Protein AF-A0A3C0BE57-F1 (afdb_monomer)

Solvent-accessible surface area (backbone atoms only — not comparable to full-atom values): 7334 Å² total; per-residue (Å²): 99,70,64,45,38,73,76,50,71,39,59,57,45,76,76,41,83,70,50,59,64,87,66,94,35,74,43,90,87,51,98,56,97,43,74,50,78,55,78,42,64,45,66,44,66,76,57,82,90,84,54,82,61,48,93,56,89,85,78,66,74,96,49,94,87,68,80,78,46,61,88,72,56,77,92,74,62,55,51,86,81,47,87,53,70,68,56,26,52,52,45,52,51,42,74,74,43,59,60,69,81,67,66,62,89,81,77,76,135

Structure (mmCIF, N/CA/C/O backbone):
data_AF-A0A3C0BE57-F1
#
_entry.id   AF-A0A3C0BE57-F1
#
loop_
_atom_site.group_PDB
_atom_site.id
_atom_site.type_symbol
_atom_site.label_atom_id
_atom_site.label_alt_id
_atom_site.label_comp_id
_atom_site.label_asym_id
_atom_site.label_entity_id
_atom_site.label_seq_id
_atom_site.pdbx_PDB_ins_code
_atom_site.Cartn_x
_atom_site.Cartn_y
_atom_site.Cartn_z
_atom_site.occupancy
_atom_site.B_iso_or_equiv
_atom_site.auth_seq_id
_atom_site.auth_comp_id
_atom_site.auth_asym_id
_atom_site.auth_atom_id
_atom_site.pdbx_PDB_model_num
ATOM 1 N N . ARG A 1 1 ? 0.033 9.061 5.430 1.00 86.69 1 ARG A N 1
ATOM 2 C CA . ARG A 1 1 ? -0.723 10.161 6.088 1.00 86.69 1 ARG A CA 1
ATOM 3 C C . ARG A 1 1 ? -0.699 11.437 5.246 1.00 86.69 1 ARG A C 1
ATOM 5 O O . ARG A 1 1 ? -1.769 11.821 4.811 1.00 86.69 1 ARG A O 1
ATOM 12 N N . ARG A 1 2 ? 0.465 12.062 4.982 1.00 92.19 2 ARG A N 1
ATOM 13 C CA . ARG A 1 2 ? 0.562 13.268 4.128 1.00 92.19 2 ARG A CA 1
ATOM 14 C C . ARG A 1 2 ? 0.004 13.046 2.713 1.00 92.19 2 ARG A C 1
ATOM 16 O O . ARG A 1 2 ? -0.915 13.756 2.345 1.00 92.19 2 ARG A O 1
ATOM 23 N N . GLU A 1 3 ? 0.463 12.004 2.015 1.00 87.19 3 GLU A N 1
ATOM 24 C CA . GLU A 1 3 ? -0.009 11.668 0.654 1.00 87.19 3 GLU A CA 1
ATOM 25 C C . GLU A 1 3 ? -1.538 11.543 0.574 1.00 87.19 3 GLU A C 1
ATOM 27 O O . GLU A 1 3 ? -2.171 12.208 -0.227 1.00 87.19 3 GLU A O 1
ATOM 32 N N . CYS A 1 4 ? -2.171 10.793 1.487 1.00 87.19 4 CYS A N 1
ATOM 33 C CA . CYS A 1 4 ? -3.634 10.661 1.509 1.00 87.19 4 CYS A CA 1
ATOM 34 C C . CYS A 1 4 ? -4.362 12.004 1.684 1.00 87.19 4 CYS A C 1
ATOM 36 O O . CYS A 1 4 ? -5.447 12.188 1.145 1.00 87.19 4 CYS A O 1
ATOM 38 N N . ARG A 1 5 ? -3.783 12.953 2.425 1.00 88.12 5 ARG A N 1
ATOM 39 C CA . ARG A 1 5 ? -4.355 14.295 2.559 1.00 88.12 5 ARG A CA 1
ATOM 40 C C . ARG A 1 5 ? -4.219 15.094 1.264 1.00 88.12 5 ARG A C 1
ATOM 42 O O . ARG A 1 5 ? -5.137 15.828 0.929 1.00 88.12 5 ARG A O 1
ATOM 49 N N . GLU A 1 6 ? -3.093 14.961 0.570 1.00 87.06 6 GLU A N 1
ATOM 50 C CA . GLU A 1 6 ? -2.807 15.678 -0.679 1.00 87.06 6 GLU A CA 1
ATOM 51 C C . GLU A 1 6 ? -3.607 15.113 -1.862 1.00 87.06 6 GLU A C 1
ATOM 53 O O . GLU A 1 6 ? -4.185 15.884 -2.620 1.00 87.06 6 GLU A O 1
ATOM 58 N N . GLU A 1 7 ? -3.712 13.787 -1.975 1.00 84.44 7 GLU A N 1
ATOM 59 C CA . GLU A 1 7 ? -4.377 13.109 -3.095 1.00 84.44 7 GLU A CA 1
ATOM 60 C C . GLU A 1 7 ? -5.886 12.899 -2.876 1.00 84.44 7 GLU A C 1
ATOM 62 O O . GLU A 1 7 ? -6.674 13.043 -3.808 1.00 84.44 7 GLU A O 1
ATOM 67 N N . LEU A 1 8 ? -6.316 12.559 -1.650 1.00 84.44 8 LEU A N 1
ATOM 68 C CA . LEU A 1 8 ? -7.725 12.251 -1.340 1.00 84.44 8 LEU A CA 1
ATOM 69 C C . LEU A 1 8 ? -8.449 13.395 -0.624 1.00 84.44 8 LEU A C 1
ATOM 71 O O . LEU A 1 8 ? -9.669 13.341 -0.475 1.00 84.44 8 LEU A O 1
ATOM 75 N N . GLY A 1 9 ? -7.722 14.385 -0.096 1.00 87.06 9 GLY A N 1
ATOM 76 C CA . GLY A 1 9 ? -8.302 15.401 0.785 1.00 87.06 9 GLY A CA 1
ATOM 77 C C . GLY A 1 9 ? -8.797 14.839 2.123 1.00 87.06 9 GLY A C 1
ATOM 78 O O . GLY A 1 9 ? -9.629 15.469 2.776 1.00 87.06 9 GLY A O 1
ATOM 79 N N . GLN A 1 10 ? -8.340 13.646 2.533 1.00 87.75 10 GLN A N 1
ATOM 80 C CA . GLN A 1 10 ? -8.868 12.950 3.709 1.00 87.75 10 GLN A CA 1
ATOM 81 C C . GLN A 1 10 ? -7.799 12.492 4.696 1.00 87.75 10 GLN A C 1
ATOM 83 O O . GLN A 1 10 ? -6.699 12.069 4.340 1.00 87.75 10 GLN A O 1
ATOM 88 N N . GLU A 1 11 ? -8.177 12.531 5.973 1.00 92.56 11 GLU A N 1
ATOM 89 C CA . GLU A 1 11 ? -7.377 11.977 7.054 1.00 92.56 11 GLU A CA 1
ATOM 90 C C . GLU A 1 11 ? -7.538 10.468 7.156 1.00 92.56 11 GLU A C 1
ATOM 92 O O . GLU A 1 11 ? -8.643 9.921 7.071 1.00 92.56 11 GLU A O 1
ATOM 97 N N . ILE A 1 12 ? -6.416 9.812 7.437 1.00 93.31 12 ILE A N 1
ATOM 98 C CA . ILE A 1 12 ? -6.372 8.384 7.714 1.00 93.31 12 ILE A CA 1
ATOM 99 C C . ILE A 1 12 ? -5.732 8.102 9.067 1.00 93.31 12 ILE A C 1
ATOM 101 O O . ILE A 1 12 ? -4.752 8.731 9.478 1.00 93.31 12 ILE A O 1
ATOM 105 N N . GLU A 1 13 ? -6.241 7.070 9.715 1.00 93.88 13 GLU A N 1
ATOM 106 C CA . GLU A 1 13 ? -5.596 6.396 10.825 1.00 93.88 13 GLU A CA 1
ATOM 107 C C . GLU A 1 13 ? -4.811 5.197 10.282 1.00 93.88 13 GLU A C 1
ATOM 109 O O . GLU A 1 13 ? -5.352 4.370 9.549 1.00 93.88 13 GLU A O 1
ATOM 114 N N . ILE A 1 14 ? -3.524 5.104 10.626 1.00 93.69 14 ILE A N 1
ATOM 115 C CA . ILE A 1 14 ? -2.717 3.917 10.308 1.00 93.69 14 ILE A CA 1
ATOM 116 C C . ILE A 1 14 ? -3.033 2.870 11.370 1.00 93.69 14 ILE A C 1
ATOM 118 O O . ILE A 1 14 ? -2.766 3.114 12.542 1.00 93.69 14 ILE A O 1
ATOM 122 N N . ILE A 1 15 ? -3.566 1.727 10.946 1.00 93.38 15 ILE A N 1
ATOM 123 C CA . ILE A 1 15 ? -3.897 0.603 11.826 1.00 93.38 15 ILE A CA 1
ATOM 124 C C . ILE A 1 15 ? -2.635 -0.209 12.102 1.00 93.38 15 ILE A C 1
ATOM 126 O 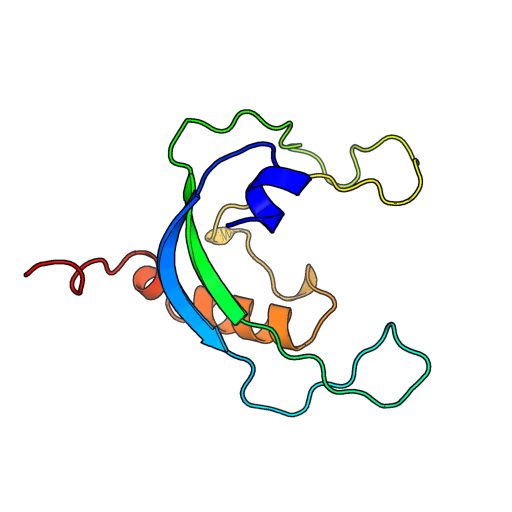O . ILE A 1 15 ? -2.291 -0.452 13.255 1.00 93.38 15 ILE A O 1
ATOM 130 N N . LYS A 1 16 ? -1.924 -0.615 11.044 1.00 93.56 16 LYS A N 1
ATOM 131 C CA . LYS A 1 16 ? -0.666 -1.355 11.166 1.00 93.56 16 LYS A CA 1
ATOM 132 C C . LYS A 1 16 ? 0.189 -1.263 9.913 1.00 93.56 16 LYS A C 1
ATOM 134 O O . LYS A 1 16 ? -0.299 -0.978 8.819 1.00 93.56 16 LYS A O 1
ATOM 139 N N . HIS A 1 17 ? 1.474 -1.542 10.086 1.00 95.19 17 HIS A N 1
ATOM 140 C CA . HIS A 1 17 ? 2.338 -1.940 8.981 1.00 95.19 17 HIS A CA 1
ATOM 141 C C . HIS A 1 17 ? 1.871 -3.296 8.438 1.00 95.19 17 HIS A C 1
ATOM 143 O O . HIS A 1 17 ? 1.482 -4.167 9.213 1.00 95.19 17 HIS A O 1
ATOM 149 N N . TYR A 1 18 ? 1.856 -3.437 7.114 1.00 95.88 18 TYR A N 1
ATOM 150 C CA . TYR A 1 18 ? 1.474 -4.680 6.445 1.00 95.88 18 TYR A CA 1
ATOM 151 C C . TYR A 1 18 ? 2.684 -5.364 5.820 1.00 95.88 18 TYR A C 1
ATOM 153 O O . TYR A 1 18 ? 2.920 -6.547 6.033 1.00 95.88 18 TYR A O 1
ATOM 161 N N . TYR A 1 19 ? 3.465 -4.618 5.042 1.00 97.19 19 TYR A N 1
ATOM 162 C CA . TYR A 1 19 ? 4.587 -5.185 4.313 1.00 97.19 19 TYR A CA 1
ATOM 163 C C . TYR A 1 19 ? 5.586 -4.099 3.916 1.00 97.19 19 TYR A C 1
ATOM 165 O O . TYR A 1 19 ? 5.210 -2.966 3.625 1.00 97.19 19 TYR A O 1
ATOM 173 N N . THR A 1 20 ? 6.869 -4.444 3.896 1.00 97.88 20 THR A N 1
ATOM 174 C CA . THR A 1 20 ? 7.928 -3.622 3.304 1.00 97.88 20 THR A CA 1
ATOM 175 C C . THR A 1 20 ? 8.636 -4.468 2.269 1.00 97.88 20 THR A C 1
ATOM 177 O O . THR A 1 20 ? 8.908 -5.640 2.520 1.00 97.88 20 THR A O 1
ATOM 180 N N . THR A 1 21 ? 8.950 -3.865 1.125 1.00 97.56 21 THR A N 1
ATOM 181 C CA . THR A 1 21 ? 9.684 -4.536 0.045 1.00 97.56 21 THR A CA 1
ATOM 182 C C . THR A 1 21 ? 10.971 -5.162 0.592 1.00 97.56 21 THR A C 1
ATOM 184 O O . THR A 1 21 ? 11.835 -4.455 1.105 1.00 97.56 21 THR A O 1
ATOM 187 N N . ASP A 1 22 ? 11.086 -6.485 0.486 1.00 96.75 22 ASP A N 1
ATOM 188 C CA . ASP A 1 22 ? 12.173 -7.307 1.050 1.00 96.75 22 ASP A CA 1
ATOM 189 C C . ASP A 1 22 ? 13.119 -7.867 -0.028 1.00 96.75 22 ASP A C 1
ATOM 191 O O . ASP A 1 22 ? 13.980 -8.698 0.253 1.00 96.75 22 ASP A O 1
ATOM 195 N N . TYR A 1 23 ? 12.971 -7.405 -1.271 1.00 96.31 23 TYR A N 1
ATOM 196 C CA . TYR A 1 23 ? 13.790 -7.799 -2.413 1.00 96.31 23 TYR A CA 1
ATOM 197 C C . TYR A 1 23 ? 14.204 -6.582 -3.246 1.00 96.31 23 TYR A C 1
ATOM 199 O O . TYR A 1 23 ? 13.649 -5.487 -3.126 1.00 96.31 23 TYR A O 1
ATOM 207 N N . PHE A 1 24 ? 15.202 -6.767 -4.111 1.00 95.19 24 PHE A N 1
ATOM 208 C 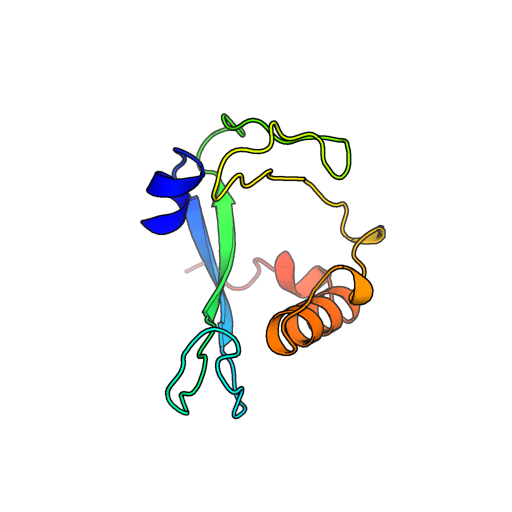CA . PHE A 1 24 ? 15.607 -5.723 -5.044 1.00 95.19 24 PHE A CA 1
ATOM 209 C C . PHE A 1 24 ? 14.563 -5.572 -6.152 1.00 95.19 24 PHE A C 1
ATOM 211 O O . PHE A 1 24 ? 14.393 -6.465 -6.984 1.00 95.19 24 PHE A O 1
ATOM 218 N N . GLN A 1 25 ? 13.895 -4.421 -6.182 1.00 94.50 25 GLN A N 1
ATOM 219 C CA . GLN A 1 25 ? 13.021 -4.034 -7.278 1.00 94.50 25 GLN A CA 1
ATOM 220 C C . GLN A 1 25 ? 13.598 -2.805 -7.985 1.00 94.50 25 GLN A C 1
ATOM 222 O O . GLN A 1 25 ? 13.709 -1.759 -7.347 1.00 94.50 25 GLN A O 1
ATOM 227 N N . PRO A 1 26 ? 13.953 -2.882 -9.277 1.00 92.25 26 PRO A N 1
ATOM 228 C CA . PRO A 1 26 ? 14.416 -1.712 -10.010 1.00 92.25 26 PRO A CA 1
ATOM 229 C C . PRO A 1 26 ? 13.277 -0.700 -10.199 1.00 92.25 26 PRO A C 1
ATOM 231 O O . PRO A 1 26 ? 12.134 -1.076 -10.468 1.00 92.25 26 PRO A O 1
ATOM 234 N N . SER A 1 27 ? 13.588 0.590 -10.084 1.00 89.94 27 SER A N 1
ATOM 235 C CA . SER A 1 27 ? 12.666 1.657 -10.474 1.00 89.94 27 SER A CA 1
ATOM 236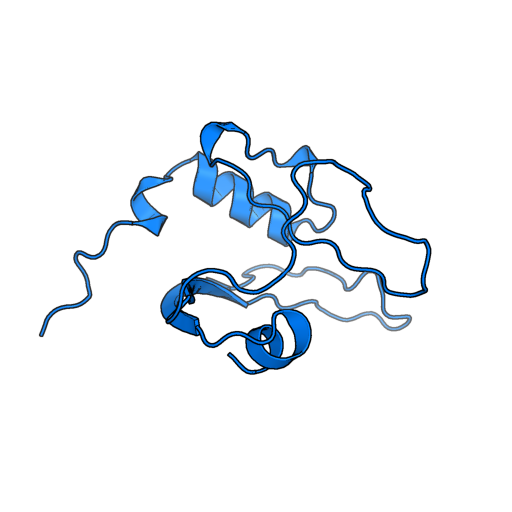 C C . SER A 1 27 ? 12.506 1.674 -11.995 1.00 89.94 27 SER A C 1
ATOM 238 O O . SER A 1 27 ? 13.488 1.815 -12.720 1.00 89.94 27 SER A O 1
ATOM 240 N N . LEU A 1 28 ? 11.270 1.544 -12.484 1.00 82.00 28 LEU A N 1
ATOM 241 C CA . LEU A 1 28 ? 10.962 1.583 -13.922 1.00 82.00 28 LEU A CA 1
ATOM 242 C C . LEU A 1 28 ? 10.886 3.013 -14.479 1.00 82.00 28 LEU A C 1
ATOM 244 O O . LEU A 1 28 ? 10.905 3.197 -15.692 1.00 82.00 28 LEU A O 1
ATOM 248 N N . SER A 1 29 ? 10.795 4.012 -13.600 1.00 77.44 29 SER A N 1
ATOM 249 C CA . SER A 1 29 ? 10.477 5.398 -13.967 1.00 77.44 29 SER A CA 1
ATOM 250 C C . SER A 1 29 ? 11.668 6.351 -13.852 1.00 77.44 29 SER A C 1
ATOM 252 O O . SER A 1 29 ? 11.517 7.541 -14.115 1.00 77.44 29 SER A O 1
ATOM 254 N N . LEU A 1 30 ? 12.841 5.861 -13.436 1.00 81.25 30 LEU A N 1
ATOM 255 C CA . LEU A 1 30 ? 14.038 6.680 -13.257 1.00 81.25 30 LEU A CA 1
ATOM 256 C C . LEU A 1 30 ? 15.126 6.302 -14.273 1.00 81.25 30 LEU A C 1
ATOM 258 O O . LEU A 1 30 ? 15.371 5.117 -14.491 1.00 81.25 30 LEU A O 1
ATOM 262 N N . PRO A 1 31 ? 15.827 7.290 -14.862 1.00 76.06 31 PRO A N 1
ATOM 263 C CA . PRO A 1 31 ? 16.882 7.040 -15.846 1.00 76.06 31 PRO A CA 1
ATOM 264 C C . PRO A 1 31 ? 18.143 6.412 -15.234 1.00 76.06 31 PRO A C 1
ATOM 266 O O . PRO A 1 31 ? 18.976 5.866 -15.953 1.00 76.06 31 PRO A O 1
ATOM 269 N N . VAL A 1 32 ? 18.299 6.492 -13.911 1.00 88.12 32 VAL A N 1
ATOM 270 C CA . VAL A 1 32 ? 19.425 5.912 -13.174 1.00 88.12 32 VAL A CA 1
ATOM 271 C C . VAL A 1 32 ? 18.966 4.641 -12.471 1.00 88.12 32 VAL A C 1
ATOM 273 O O . VAL A 1 32 ? 17.909 4.623 -11.831 1.00 88.12 32 VAL A O 1
ATOM 276 N N . ALA A 1 33 ? 19.797 3.597 -12.552 1.00 87.00 33 ALA A N 1
ATOM 277 C CA . ALA A 1 33 ? 19.597 2.354 -11.819 1.00 87.00 33 ALA A CA 1
ATOM 278 C C . ALA A 1 33 ? 19.401 2.653 -10.327 1.00 87.00 33 ALA A C 1
ATOM 280 O O . ALA A 1 33 ? 20.295 3.150 -9.643 1.00 87.00 33 ALA A O 1
ATOM 281 N N . SER A 1 34 ? 18.197 2.381 -9.843 1.00 92.44 34 SER A N 1
ATOM 282 C CA . SER A 1 34 ? 17.759 2.707 -8.490 1.00 92.44 34 SER A CA 1
ATOM 283 C C . SER A 1 34 ? 16.800 1.634 -7.991 1.00 92.44 34 SER A C 1
ATOM 285 O O . SER A 1 34 ? 16.115 0.983 -8.784 1.00 92.44 34 SER A O 1
ATOM 287 N N . GLN A 1 35 ? 16.775 1.433 -6.675 1.00 93.75 35 GLN A N 1
ATOM 288 C CA . GLN A 1 35 ? 15.858 0.502 -6.029 1.00 93.75 35 GLN A CA 1
ATOM 289 C C . GLN A 1 35 ? 14.577 1.231 -5.623 1.00 93.75 35 GLN A C 1
ATOM 291 O O . GLN A 1 35 ? 14.627 2.269 -4.966 1.00 93.75 35 GLN A O 1
ATOM 296 N N . LEU A 1 36 ? 13.432 0.656 -5.975 1.00 94.25 36 LEU A N 1
ATOM 297 C CA . LEU A 1 36 ? 12.139 1.047 -5.440 1.00 94.25 36 LEU A CA 1
ATOM 298 C C . LEU A 1 36 ? 11.908 0.333 -4.103 1.00 94.25 36 LEU A C 1
ATOM 300 O O . LEU A 1 36 ? 11.921 -0.897 -4.042 1.00 94.25 36 LEU A O 1
ATOM 304 N N . ILE A 1 37 ? 11.670 1.112 -3.049 1.00 95.31 37 ILE A N 1
ATOM 305 C CA . ILE A 1 37 ? 11.252 0.617 -1.736 1.00 9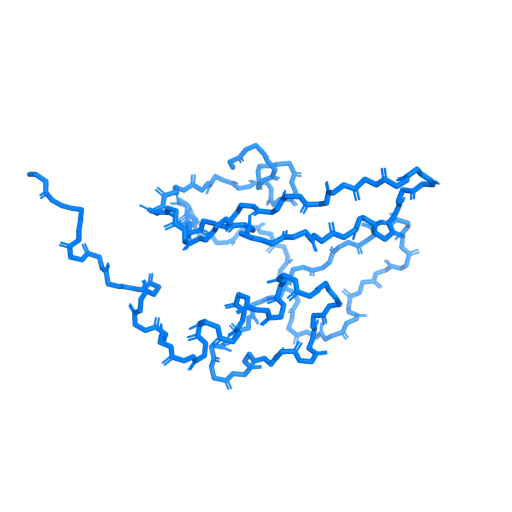5.31 37 ILE A CA 1
ATOM 306 C C . ILE A 1 37 ? 9.816 1.069 -1.489 1.00 95.31 37 ILE A C 1
ATOM 308 O O . ILE A 1 37 ? 9.561 2.257 -1.309 1.00 95.31 37 ILE A O 1
ATOM 312 N N . SER A 1 38 ? 8.893 0.113 -1.444 1.00 95.75 38 SER A N 1
ATOM 313 C CA . SER A 1 38 ? 7.498 0.351 -1.070 1.00 95.75 38 SER A CA 1
ATOM 314 C C . SER A 1 38 ? 7.234 -0.126 0.358 1.00 95.75 38 SER A C 1
ATOM 316 O O . SER A 1 38 ? 7.687 -1.211 0.748 1.00 95.75 38 SER A O 1
ATOM 318 N N . ILE A 1 39 ? 6.476 0.673 1.116 1.00 96.94 39 ILE A N 1
ATOM 319 C CA . ILE A 1 39 ? 6.009 0.366 2.473 1.00 96.94 39 ILE A CA 1
ATOM 320 C C . ILE A 1 39 ? 4.481 0.430 2.477 1.00 96.94 39 ILE A C 1
ATOM 322 O O . ILE A 1 39 ? 3.893 1.477 2.210 1.00 96.94 39 ILE A O 1
ATOM 326 N N . TYR A 1 40 ? 3.846 -0.691 2.796 1.00 96.12 40 TYR A N 1
ATOM 327 C CA . TYR A 1 40 ? 2.400 -0.863 2.795 1.00 96.12 40 TYR A CA 1
ATOM 328 C C . TYR A 1 40 ? 1.869 -0.825 4.221 1.00 96.12 40 TYR A C 1
ATOM 330 O O . TYR A 1 40 ? 2.405 -1.471 5.126 1.00 96.12 40 TYR A O 1
ATOM 338 N N . TYR A 1 41 ? 0.776 -0.094 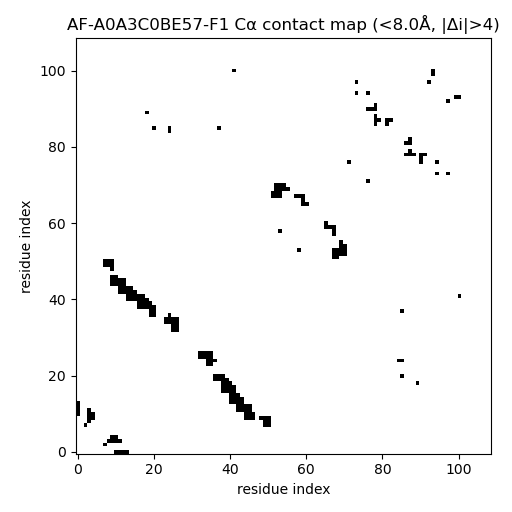4.398 1.00 94.62 41 TYR A N 1
ATOM 339 C CA . TYR A 1 41 ? 0.062 0.028 5.660 1.00 94.62 41 TYR A CA 1
ATOM 340 C C . TYR A 1 41 ? -1.400 -0.347 5.465 1.00 94.62 41 TYR A C 1
ATOM 342 O O . TYR A 1 41 ? -2.006 0.011 4.455 1.00 94.62 41 TYR A O 1
ATOM 350 N N . VAL A 1 42 ? -1.980 -0.989 6.475 1.00 94.00 42 VAL A N 1
ATOM 351 C CA . VAL A 1 42 ? -3.433 -1.027 6.628 1.00 94.00 42 VAL A CA 1
ATOM 352 C C . VAL A 1 42 ? -3.846 0.276 7.302 1.00 94.00 42 VAL A C 1
ATOM 354 O O . VAL A 1 42 ? -3.306 0.641 8.350 1.00 94.00 42 VAL A O 1
ATOM 357 N N . ALA A 1 43 ? -4.786 0.992 6.697 1.00 92.69 43 ALA A N 1
ATOM 358 C CA . ALA A 1 43 ? -5.274 2.267 7.197 1.00 92.69 43 ALA A CA 1
ATOM 359 C C . ALA A 1 43 ? -6.793 2.372 7.045 1.00 92.69 43 ALA A C 1
ATOM 361 O O . ALA A 1 43 ? -7.397 1.699 6.211 1.00 92.69 43 ALA A O 1
ATOM 362 N N 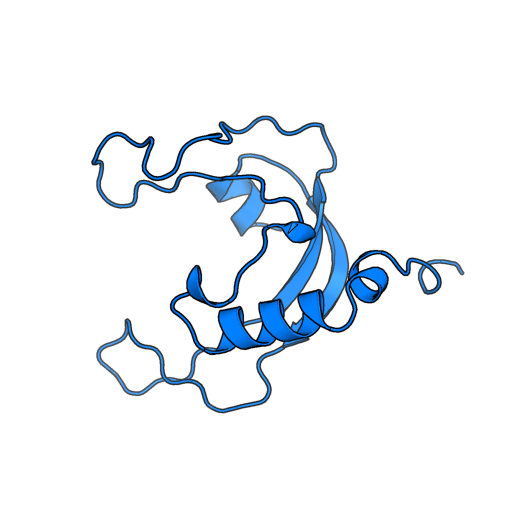. ARG A 1 44 ? -7.401 3.241 7.849 1.00 91.19 44 ARG A N 1
ATOM 363 C CA . ARG A 1 44 ? -8.836 3.531 7.830 1.00 91.19 44 ARG A CA 1
ATOM 364 C C . ARG A 1 44 ? -9.061 5.030 7.681 1.00 91.19 44 ARG A C 1
ATOM 366 O O . ARG A 1 44 ? -8.345 5.823 8.287 1.00 91.19 44 ARG A O 1
ATOM 373 N N . LEU A 1 45 ? -10.070 5.411 6.900 1.00 91.00 45 LEU A N 1
ATOM 374 C CA . LEU A 1 45 ? -10.525 6.798 6.820 1.00 91.00 45 LEU A CA 1
ATOM 375 C C . LEU A 1 45 ? -11.171 7.211 8.148 1.00 91.00 45 LEU A C 1
ATOM 377 O O . LEU A 1 45 ? -12.013 6.491 8.680 1.00 91.00 45 LEU A O 1
ATOM 381 N N . ILE A 1 46 ? -10.781 8.371 8.677 1.00 91.75 46 ILE A N 1
ATOM 382 C 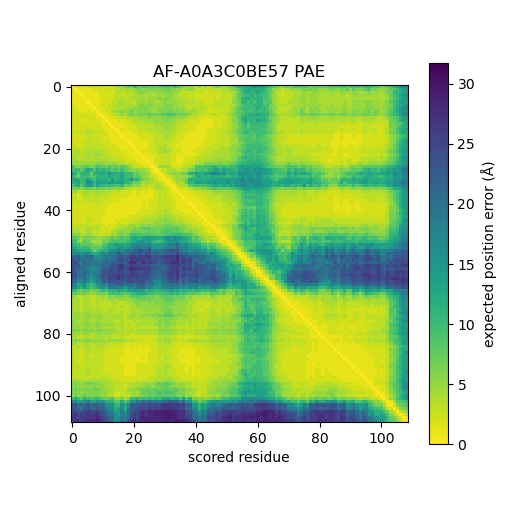CA . ILE A 1 46 ? -11.334 8.893 9.941 1.00 91.75 46 ILE A CA 1
ATOM 383 C C . ILE A 1 46 ? -12.778 9.390 9.760 1.00 91.75 46 ILE A C 1
ATOM 385 O O . ILE A 1 46 ? -13.585 9.318 10.684 1.00 91.75 46 ILE A O 1
ATOM 389 N N . SER A 1 47 ? -13.113 9.837 8.551 1.00 88.50 47 SER A N 1
ATOM 390 C CA . SER A 1 47 ? -14.446 10.301 8.158 1.00 88.50 47 SER A CA 1
ATOM 391 C C . SER A 1 47 ? -14.945 9.501 6.949 1.00 88.50 47 SER A C 1
ATOM 393 O O . SER A 1 47 ? -14.126 8.904 6.247 1.00 88.50 47 SER A O 1
ATOM 395 N N . PRO A 1 48 ? -16.260 9.492 6.654 1.00 87.00 48 PRO A N 1
ATOM 396 C CA . PRO A 1 48 ? -16.781 8.863 5.442 1.00 87.00 48 PRO A CA 1
ATOM 397 C C . PRO A 1 48 ? -16.055 9.347 4.173 1.00 87.00 48 PRO A C 1
ATOM 399 O O . PRO A 1 48 ? -15.621 10.504 4.145 1.00 87.00 48 PRO A O 1
ATOM 402 N N . PRO A 1 49 ? -15.918 8.504 3.130 1.00 84.00 49 PRO A N 1
ATOM 403 C CA . PRO A 1 49 ? -15.264 8.891 1.885 1.00 84.00 49 PRO A CA 1
ATOM 404 C C . PRO A 1 49 ? -15.857 10.179 1.305 1.00 84.00 49 PRO A C 1
ATOM 406 O O . PRO A 1 49 ? -17.066 10.263 1.098 1.00 84.00 49 PRO A O 1
ATOM 409 N N . ALA A 1 50 ? -15.007 11.173 1.057 1.00 78.88 50 ALA A N 1
ATOM 410 C CA . ALA A 1 50 ? -15.401 12.488 0.537 1.00 78.88 50 ALA A CA 1
ATOM 411 C C . ALA A 1 50 ? -14.746 12.820 -0.818 1.00 78.88 50 ALA A C 1
ATOM 413 O O . ALA A 1 50 ? -14.895 13.930 -1.323 1.00 78.88 50 ALA A O 1
ATOM 414 N N . PHE A 1 51 ? -14.030 11.860 -1.406 1.00 75.12 51 PHE A N 1
ATOM 415 C CA . PHE A 1 51 ? -13.437 11.948 -2.740 1.00 75.12 51 PHE A CA 1
ATOM 416 C C . PHE A 1 51 ? -14.299 11.206 -3.775 1.00 75.12 51 PHE A C 1
ATOM 418 O O . PHE A 1 51 ? -14.989 10.240 -3.424 1.00 75.12 51 PHE A O 1
ATOM 425 N N . PRO A 1 52 ? -14.261 11.611 -5.058 1.00 67.75 52 PRO A N 1
ATOM 426 C CA . PRO A 1 52 ? -14.928 10.871 -6.120 1.00 67.75 52 PRO A CA 1
ATOM 427 C C . PRO A 1 52 ? -14.277 9.491 -6.275 1.00 67.75 52 PRO A C 1
ATOM 429 O O . PRO A 1 52 ? -13.115 9.370 -6.661 1.00 67.75 52 PRO A O 1
ATOM 432 N N . ALA A 1 53 ? -15.033 8.440 -5.967 1.00 64.88 53 ALA A N 1
ATOM 433 C CA . ALA A 1 53 ? -14.660 7.068 -6.280 1.00 64.88 53 ALA A CA 1
ATOM 434 C C . ALA A 1 53 ? -15.497 6.606 -7.477 1.00 64.88 53 ALA A C 1
ATOM 436 O O . ALA A 1 53 ? -16.722 6.521 -7.379 1.00 64.88 53 ALA A O 1
ATOM 437 N N . SER A 1 54 ? -14.858 6.332 -8.615 1.00 62.84 54 SER A N 1
ATOM 438 C CA . SER A 1 54 ? -15.585 5.852 -9.791 1.00 62.84 54 SER A CA 1
ATOM 439 C C . SER A 1 54 ? -15.914 4.367 -9.656 1.00 62.84 54 SER A C 1
ATOM 441 O O . SER A 1 54 ? -15.098 3.554 -9.219 1.00 62.84 54 SER A O 1
ATOM 443 N N . MET A 1 55 ? -17.119 4.002 -10.092 1.00 55.53 55 MET A N 1
ATOM 444 C CA . MET A 1 55 ? -17.554 2.611 -10.242 1.00 55.53 55 MET A CA 1
ATOM 445 C C . MET A 1 55 ? -17.158 2.021 -11.610 1.00 55.53 55 MET A C 1
ATOM 447 O O . MET A 1 55 ? -17.313 0.819 -11.828 1.00 55.53 55 MET A O 1
ATOM 451 N N . LYS A 1 56 ? -16.632 2.836 -12.540 1.00 52.97 56 LYS A N 1
ATOM 452 C CA . LYS A 1 56 ? -16.243 2.438 -13.903 1.00 52.97 56 LYS A CA 1
ATOM 453 C C . LYS A 1 56 ? -14.727 2.503 -14.104 1.00 52.97 56 LYS A C 1
ATOM 455 O O . LYS A 1 56 ? -14.047 3.401 -13.622 1.00 52.97 56 LYS A O 1
ATOM 460 N N . ARG A 1 57 ? -14.181 1.540 -14.858 1.00 50.16 57 ARG A N 1
ATOM 461 C CA . ARG A 1 57 ? -12.796 1.621 -15.355 1.00 50.16 57 ARG A CA 1
ATOM 462 C C . ARG A 1 57 ? -12.718 2.745 -16.399 1.00 50.16 57 ARG A C 1
ATOM 464 O O . ARG A 1 57 ? -13.555 2.761 -17.295 1.00 50.16 57 ARG A O 1
ATOM 471 N N . PHE A 1 58 ? -11.700 3.604 -16.301 1.00 53.06 58 PHE A N 1
ATOM 472 C CA . PHE A 1 58 ? -11.402 4.695 -17.251 1.00 53.06 58 PHE A CA 1
ATOM 473 C C . PHE A 1 58 ? -12.398 5.867 -17.288 1.00 53.06 58 PHE A C 1
ATOM 475 O O . PHE A 1 58 ? -12.552 6.513 -18.317 1.00 53.06 58 PHE A O 1
ATOM 482 N N . ASP A 1 59 ? -13.065 6.160 -16.173 1.00 53.66 59 ASP A N 1
ATOM 483 C CA . ASP A 1 59 ? -13.973 7.308 -16.060 1.00 53.66 59 ASP A CA 1
ATOM 484 C C . ASP A 1 59 ? -13.218 8.564 -15.587 1.00 53.66 59 ASP A C 1
ATOM 486 O O . ASP A 1 59 ? -13.387 9.024 -14.459 1.00 53.66 59 ASP A O 1
ATOM 490 N N . PHE A 1 60 ? -12.291 9.052 -16.416 1.00 54.84 60 PHE A N 1
ATOM 491 C CA . PHE A 1 60 ? -11.551 10.291 -16.171 1.00 54.84 60 PHE A CA 1
ATOM 492 C C . PHE A 1 60 ? -11.423 11.117 -17.456 1.00 54.84 60 PHE A C 1
ATOM 494 O O . PHE A 1 60 ? -11.184 10.578 -18.536 1.00 54.84 60 PHE A O 1
ATOM 501 N N . GLU A 1 61 ? -11.565 12.438 -17.328 1.00 50.16 61 GLU A N 1
ATOM 502 C CA . GLU A 1 61 ? -11.148 13.392 -18.360 1.00 50.16 61 GLU A CA 1
ATOM 503 C C . GLU A 1 61 ? -9.625 13.251 -18.565 1.00 50.16 61 GLU A C 1
ATOM 505 O O . GLU A 1 61 ? -8.894 13.139 -17.573 1.00 50.16 61 GLU A O 1
ATOM 510 N N . PRO A 1 62 ? -9.115 13.231 -19.810 1.00 46.94 62 PRO A N 1
ATOM 511 C CA . PRO A 1 62 ? -7.698 13.039 -20.092 1.00 46.94 62 PRO A CA 1
ATOM 512 C C . PRO A 1 62 ? -6.927 14.327 -19.777 1.00 46.94 62 PRO A C 1
ATOM 514 O O . PRO A 1 62 ? -6.565 15.098 -20.663 1.00 46.94 62 PRO A O 1
ATOM 517 N N . VAL A 1 63 ? -6.694 14.566 -18.492 1.00 51.44 63 VAL A N 1
ATOM 518 C CA . VAL A 1 63 ? -5.775 15.588 -17.993 1.00 51.44 63 VAL A CA 1
ATOM 519 C C . VAL A 1 63 ? -4.485 14.885 -17.581 1.00 51.44 63 VAL A C 1
ATOM 521 O O . VAL A 1 63 ? -4.507 13.748 -17.103 1.00 51.44 63 VAL A O 1
ATOM 524 N N . ASP A 1 64 ? -3.347 15.534 -17.801 1.00 42.53 64 ASP A N 1
ATOM 525 C CA . ASP A 1 64 ? -2.046 15.001 -17.404 1.00 42.53 64 ASP A CA 1
ATOM 526 C C . ASP A 1 64 ? -2.055 14.677 -15.893 1.00 42.53 64 ASP A C 1
ATOM 528 O O . ASP A 1 64 ? -2.494 15.498 -15.089 1.00 42.53 64 ASP A O 1
ATOM 532 N N . GLN A 1 65 ? -1.628 13.467 -15.514 1.00 53.94 65 GLN A N 1
ATOM 533 C CA . GLN A 1 65 ? -1.687 12.926 -14.138 1.00 53.94 65 GLN A CA 1
ATOM 534 C C . GLN A 1 65 ? -3.092 12.659 -13.551 1.00 53.94 65 GLN A C 1
ATOM 536 O O . GLN A 1 65 ? -3.225 12.517 -12.336 1.00 53.94 65 GLN A O 1
ATOM 541 N N . ALA A 1 66 ? -4.142 12.532 -14.371 1.00 59.28 66 ALA A N 1
ATOM 542 C CA . ALA A 1 66 ? -5.472 12.164 -13.879 1.00 59.28 66 ALA A CA 1
ATOM 543 C C . ALA A 1 66 ? -5.459 10.805 -13.145 1.00 59.28 66 ALA A C 1
ATOM 545 O O . ALA A 1 66 ? -5.230 9.748 -13.736 1.00 59.28 66 ALA A O 1
ATOM 546 N N . GLN A 1 67 ? -5.735 10.836 -11.841 1.00 63.97 67 GLN A N 1
ATOM 547 C CA . GLN A 1 67 ? -5.924 9.659 -10.999 1.00 63.97 67 GLN A CA 1
ATOM 548 C C . GLN A 1 67 ? -7.415 9.496 -10.689 1.00 63.97 67 GLN A C 1
ATOM 550 O O . GLN A 1 67 ? -8.090 10.448 -10.302 1.00 63.97 67 GLN A O 1
ATOM 555 N N . ALA A 1 68 ? -7.929 8.276 -10.837 1.00 71.50 68 ALA A N 1
ATOM 556 C CA . ALA A 1 68 ? -9.282 7.919 -10.427 1.00 71.50 68 ALA A CA 1
ATOM 557 C C . ALA A 1 68 ? -9.213 6.847 -9.340 1.00 71.50 68 ALA A C 1
ATOM 559 O O . ALA A 1 68 ? -8.623 5.781 -9.534 1.00 71.50 68 ALA A O 1
ATOM 560 N N . PHE A 1 69 ? -9.847 7.115 -8.203 1.00 80.50 69 PHE A N 1
ATOM 561 C CA . PHE A 1 69 ? -9.944 6.147 -7.120 1.00 80.50 69 PHE A CA 1
ATOM 562 C C . PHE A 1 69 ? -11.113 5.199 -7.371 1.00 80.50 69 PHE A C 1
ATOM 564 O O . PHE A 1 69 ? -12.183 5.608 -7.822 1.00 80.50 69 PHE A O 1
ATOM 571 N N . ARG A 1 70 ? -10.918 3.914 -7.071 1.00 82.31 70 ARG A N 1
ATOM 572 C CA . ARG A 1 70 ? -11.958 2.890 -7.186 1.00 82.31 70 ARG A CA 1
ATOM 573 C C .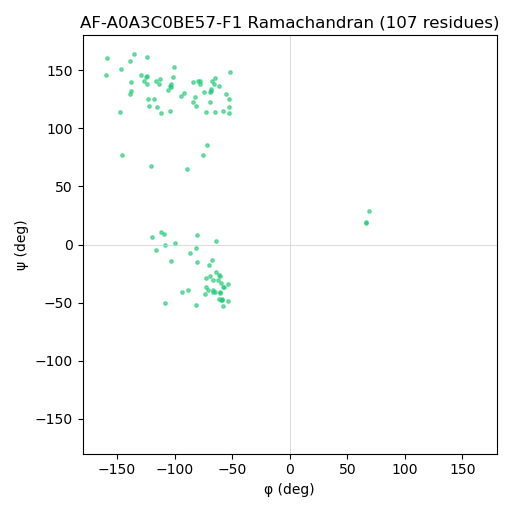 ARG A 1 70 ? -11.903 1.955 -5.994 1.00 82.31 70 ARG A C 1
ATOM 575 O O . ARG A 1 70 ? -10.859 1.379 -5.700 1.00 82.31 70 ARG A O 1
ATOM 582 N N . TRP A 1 71 ? -13.057 1.748 -5.373 1.00 86.00 71 TRP A N 1
ATOM 583 C CA . TRP A 1 71 ? -13.238 0.673 -4.409 1.00 86.00 71 TRP A CA 1
ATOM 584 C C . TRP A 1 71 ? -13.335 -0.658 -5.146 1.00 86.00 71 TRP A C 1
ATOM 586 O O . TRP A 1 71 ? -14.071 -0.795 -6.124 1.00 86.00 71 TRP A O 1
ATOM 596 N N . VAL A 1 72 ? -12.571 -1.641 -4.688 1.00 87.31 72 VAL A N 1
ATOM 597 C CA . VAL A 1 72 ? -12.575 -2.996 -5.236 1.00 87.31 72 VAL A CA 1
ATOM 598 C C . VAL A 1 72 ? -12.893 -3.938 -4.089 1.00 87.31 72 VAL A C 1
ATOM 600 O O . VAL A 1 72 ? -12.223 -3.896 -3.057 1.00 87.31 72 VAL A O 1
ATOM 603 N N . ALA A 1 73 ? -13.928 -4.762 -4.252 1.00 89.06 73 ALA A N 1
ATOM 604 C CA . ALA A 1 73 ? -14.216 -5.818 -3.294 1.00 89.06 73 ALA A CA 1
ATOM 605 C C . ALA A 1 73 ? -13.065 -6.833 -3.295 1.00 89.06 73 ALA A C 1
ATOM 607 O O . ALA A 1 73 ? -12.503 -7.132 -4.348 1.00 89.06 73 ALA A O 1
ATOM 608 N N . LEU A 1 74 ? -12.725 -7.388 -2.130 1.00 88.00 74 LEU A N 1
ATOM 609 C CA . LEU A 1 74 ? -11.597 -8.321 -2.009 1.00 88.00 74 LEU A CA 1
ATOM 610 C C . LEU A 1 74 ? -11.745 -9.549 -2.917 1.00 88.00 74 LEU A C 1
ATOM 612 O O . LEU A 1 74 ? -10.764 -9.991 -3.505 1.00 88.00 74 LEU A O 1
ATOM 616 N N . GLN A 1 75 ? -12.971 -10.046 -3.094 1.00 88.62 75 GLN A N 1
ATOM 617 C CA . GLN A 1 75 ? -13.280 -11.154 -4.005 1.00 88.62 75 GLN A CA 1
ATOM 618 C C . GLN A 1 75 ? -13.015 -10.846 -5.491 1.00 88.62 75 GLN A C 1
ATOM 620 O O . GLN A 1 75 ? -12.791 -11.765 -6.271 1.00 88.62 75 GLN A O 1
ATOM 625 N N . ASP A 1 76 ? -13.018 -9.565 -5.871 1.00 90.38 76 ASP A N 1
ATOM 626 C CA . ASP A 1 76 ? -12.793 -9.097 -7.243 1.00 90.38 76 ASP A CA 1
ATOM 627 C C . ASP A 1 76 ? -11.348 -8.609 -7.451 1.00 90.38 76 ASP A C 1
ATOM 629 O O . ASP A 1 76 ? -10.981 -8.121 -8.530 1.00 90.38 76 ASP A O 1
ATOM 633 N N . LEU A 1 77 ? -10.515 -8.694 -6.408 1.00 91.75 77 LEU A N 1
ATOM 634 C CA . LEU A 1 77 ? -9.120 -8.298 -6.464 1.00 91.75 77 LEU A CA 1
ATOM 635 C C . LEU A 1 77 ? -8.346 -9.289 -7.341 1.00 91.75 77 LEU A C 1
ATOM 637 O O . LEU A 1 77 ? -8.439 -10.504 -7.194 1.00 91.75 77 LEU A O 1
ATOM 641 N N . SER A 1 78 ? -7.562 -8.760 -8.277 1.00 93.44 78 SER A N 1
ATOM 642 C CA . SER A 1 78 ? -6.785 -9.570 -9.211 1.00 93.44 78 SER A CA 1
ATOM 643 C C . SER A 1 78 ? -5.395 -8.988 -9.380 1.00 93.44 78 SER A C 1
ATOM 645 O O . SER A 1 78 ? -5.244 -7.797 -9.659 1.00 93.44 78 SER A O 1
ATOM 647 N N . VAL A 1 79 ? -4.394 -9.860 -9.276 1.00 94.38 79 VAL A N 1
ATOM 648 C CA . VAL A 1 79 ? -2.969 -9.560 -9.474 1.00 94.38 79 VAL A CA 1
ATOM 649 C C . VAL A 1 79 ? -2.717 -8.894 -10.834 1.00 94.38 79 VAL A C 1
ATOM 651 O O . VAL A 1 79 ? -1.892 -7.991 -10.952 1.00 94.38 79 VAL A O 1
ATOM 654 N N . ASN A 1 80 ? -3.489 -9.273 -11.855 1.00 93.31 80 ASN A N 1
ATOM 655 C CA . ASN A 1 80 ? -3.342 -8.770 -13.223 1.00 93.31 80 ASN A CA 1
ATOM 656 C C . ASN A 1 80 ? -3.704 -7.285 -13.384 1.00 93.31 80 ASN A C 1
ATOM 658 O O . ASN A 1 80 ? -3.386 -6.694 -14.412 1.00 93.31 80 ASN A O 1
ATOM 662 N N . ASN A 1 81 ? -4.352 -6.671 -12.389 1.00 89.25 81 ASN A N 1
ATOM 663 C CA . ASN A 1 81 ? -4.673 -5.244 -12.414 1.00 89.25 81 ASN A CA 1
ATOM 664 C C . ASN A 1 81 ? -3.488 -4.353 -11.996 1.00 89.25 81 ASN A C 1
ATOM 666 O O . ASN A 1 81 ? -3.626 -3.132 -12.019 1.00 89.25 81 ASN A O 1
ATOM 670 N N . PHE A 1 82 ? -2.353 -4.938 -11.599 1.00 91.44 82 PHE A N 1
ATOM 671 C CA . PHE A 1 82 ? -1.202 -4.212 -11.068 1.00 91.44 82 PHE A CA 1
ATOM 672 C C . PHE A 1 82 ? 0.023 -4.363 -11.973 1.00 91.44 82 PHE A C 1
ATOM 674 O O . PHE A 1 82 ? 0.298 -5.439 -12.515 1.00 91.44 82 PHE A O 1
ATOM 681 N N . THR A 1 83 ? 0.779 -3.279 -12.134 1.00 91.50 83 THR A N 1
ATOM 682 C CA . THR A 1 83 ? 1.948 -3.235 -13.027 1.00 91.50 83 THR A CA 1
ATOM 683 C C . THR A 1 83 ? 3.243 -3.551 -12.288 1.00 91.50 83 THR A C 1
ATOM 685 O O . THR A 1 83 ? 4.079 -4.284 -12.819 1.00 91.50 83 THR A O 1
ATOM 688 N N . LEU A 1 84 ? 3.416 -3.034 -11.067 1.00 92.94 84 LEU A N 1
ATOM 689 C CA . LEU A 1 84 ? 4.649 -3.235 -10.310 1.00 92.94 84 LEU A CA 1
ATOM 690 C C . LEU A 1 84 ? 4.687 -4.640 -9.689 1.00 92.94 84 LEU A C 1
ATOM 692 O O . LEU A 1 84 ? 3.683 -5.084 -9.123 1.00 92.94 84 LEU A O 1
ATOM 696 N N . PRO A 1 85 ? 5.839 -5.335 -9.728 1.00 95.00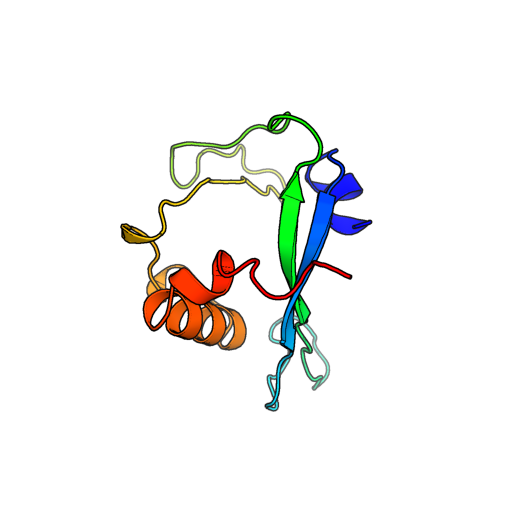 85 PRO A N 1
ATOM 697 C CA . PRO A 1 85 ? 5.971 -6.654 -9.111 1.00 95.00 85 PRO A CA 1
ATOM 698 C C . PRO A 1 85 ? 5.628 -6.664 -7.614 1.00 95.00 85 PRO A C 1
ATOM 700 O O . PRO A 1 85 ? 5.007 -7.608 -7.134 1.00 95.00 85 PRO A O 1
ATOM 703 N N . VAL A 1 86 ? 5.971 -5.597 -6.888 1.00 96.88 86 VAL A N 1
ATOM 704 C CA . VAL A 1 86 ? 5.696 -5.482 -5.447 1.00 96.88 86 VAL A CA 1
ATOM 705 C C . VAL A 1 86 ? 4.206 -5.388 -5.148 1.00 96.88 86 VAL A C 1
ATOM 707 O O . VAL A 1 86 ? 3.732 -6.041 -4.222 1.00 96.88 86 VAL A O 1
ATOM 710 N N . ASP A 1 87 ? 3.447 -4.669 -5.977 1.00 95.81 87 ASP A N 1
ATOM 711 C CA . ASP A 1 87 ? 1.996 -4.571 -5.825 1.00 95.81 87 ASP A CA 1
ATOM 712 C C . ASP A 1 87 ? 1.341 -5.929 -6.085 1.00 95.81 87 ASP A C 1
ATOM 714 O O . ASP A 1 87 ? 0.462 -6.354 -5.338 1.00 95.81 87 ASP A O 1
ATOM 718 N N . ARG A 1 88 ? 1.819 -6.653 -7.107 1.00 96.62 88 ARG A N 1
ATOM 719 C CA . ARG A 1 88 ? 1.372 -8.022 -7.398 1.00 96.62 88 ARG A CA 1
ATOM 720 C C . ARG A 1 88 ? 1.609 -8.953 -6.212 1.00 96.62 88 ARG A C 1
ATOM 722 O O . ARG A 1 88 ? 0.679 -9.640 -5.800 1.00 96.62 88 ARG A O 1
ATOM 729 N N . LYS A 1 89 ? 2.809 -8.916 -5.620 1.00 96.88 89 LYS A N 1
ATOM 730 C CA . LYS A 1 89 ? 3.155 -9.698 -4.422 1.00 96.88 89 LYS A CA 1
ATOM 731 C C . LYS A 1 89 ? 2.227 -9.373 -3.249 1.00 96.88 89 LYS A C 1
ATOM 733 O O . LYS A 1 89 ? 1.707 -10.284 -2.615 1.00 96.88 89 LYS A O 1
ATOM 738 N N . VAL A 1 90 ? 1.988 -8.091 -2.973 1.00 96.75 90 VAL A N 1
ATOM 739 C CA . VAL A 1 90 ? 1.084 -7.656 -1.894 1.00 96.75 90 VAL A CA 1
ATOM 740 C C . VAL A 1 90 ? -0.339 -8.164 -2.126 1.00 96.75 90 VAL A C 1
ATOM 742 O O . VAL A 1 90 ? -0.973 -8.661 -1.199 1.00 96.75 90 VAL A O 1
ATOM 745 N N . VAL A 1 91 ? -0.835 -8.112 -3.362 1.00 96.31 91 VAL A N 1
ATOM 746 C CA . VAL A 1 91 ? -2.162 -8.637 -3.713 1.00 96.31 91 VAL A CA 1
ATOM 747 C C . VAL A 1 91 ? -2.235 -10.154 -3.542 1.00 96.31 91 VAL A C 1
ATOM 749 O O . VAL A 1 91 ? -3.224 -10.653 -3.014 1.00 96.31 91 VAL A O 1
ATOM 752 N N . GLU A 1 92 ? -1.198 -10.895 -3.932 1.00 96.12 92 GLU A N 1
ATOM 753 C CA . GLU A 1 92 ? -1.114 -12.342 -3.688 1.00 96.12 92 GLU A CA 1
ATOM 754 C C . GLU A 1 92 ? -1.135 -12.677 -2.190 1.00 96.12 92 GLU A C 1
ATOM 756 O O . GLU A 1 92 ? -1.811 -13.623 -1.784 1.00 96.12 92 GLU A O 1
ATOM 761 N N . MET A 1 93 ? -0.439 -11.891 -1.361 1.00 95.69 93 MET A N 1
ATOM 762 C CA . MET A 1 93 ? -0.461 -12.042 0.099 1.00 95.69 93 MET A CA 1
ATOM 763 C C . MET A 1 93 ? -1.871 -11.825 0.660 1.00 95.69 93 MET A C 1
ATOM 765 O O . MET A 1 93 ? -2.356 -12.664 1.420 1.00 95.69 93 MET A O 1
ATOM 769 N N . ILE A 1 94 ? -2.553 -10.761 0.221 1.00 95.12 94 ILE A N 1
ATOM 770 C CA . ILE A 1 94 ? -3.936 -10.461 0.615 1.00 95.12 94 ILE A CA 1
ATOM 771 C C . ILE A 1 94 ? -4.875 -11.600 0.209 1.00 95.12 94 ILE A C 1
ATOM 773 O O . ILE A 1 94 ? -5.660 -12.060 1.027 1.00 95.12 94 ILE A O 1
ATOM 777 N N . LEU A 1 95 ? -4.793 -12.082 -1.035 1.00 93.81 95 LEU A N 1
ATOM 778 C CA . LEU A 1 95 ? -5.661 -13.156 -1.534 1.00 93.81 95 LEU A CA 1
ATOM 779 C C . LEU A 1 95 ? -5.408 -14.497 -0.831 1.00 93.81 95 LEU A C 1
ATOM 781 O O . LEU A 1 95 ? -6.333 -15.295 -0.689 1.00 93.81 95 LEU A O 1
ATOM 785 N N . ARG A 1 96 ? -4.174 -14.754 -0.382 1.00 94.50 96 ARG A N 1
ATOM 786 C CA . ARG A 1 96 ? -3.826 -15.958 0.384 1.00 94.50 96 ARG A CA 1
ATOM 787 C C . ARG A 1 96 ? -4.377 -15.918 1.810 1.00 94.50 96 ARG A C 1
ATOM 789 O O . ARG A 1 96 ? -4.741 -16.973 2.323 1.00 94.50 96 ARG A O 1
ATOM 796 N N . ASN A 1 97 ? -4.399 -14.749 2.450 1.00 92.44 97 ASN A N 1
ATOM 797 C CA . ASN A 1 97 ? -4.886 -14.596 3.820 1.00 92.44 97 ASN A CA 1
ATOM 798 C C . ASN A 1 97 ? -5.597 -13.243 4.041 1.00 92.44 97 ASN A C 1
ATOM 800 O O . ASN A 1 97 ? -5.025 -12.336 4.652 1.00 92.44 97 ASN A O 1
ATOM 804 N N . PRO A 1 98 ? -6.850 -13.090 3.572 1.00 89.06 98 PRO A N 1
ATOM 805 C CA . PRO A 1 98 ? -7.575 -11.822 3.681 1.00 89.06 98 PRO A CA 1
ATOM 806 C C . PRO A 1 98 ? -7.820 -11.392 5.129 1.00 89.06 98 PRO A C 1
ATOM 808 O O . PRO A 1 98 ? -7.839 -10.196 5.424 1.00 89.06 98 PRO A O 1
ATOM 811 N N . ASP A 1 99 ? -7.967 -12.361 6.035 1.00 88.19 99 ASP A N 1
ATOM 812 C CA . ASP A 1 99 ? -8.222 -12.123 7.456 1.00 88.19 99 ASP A CA 1
ATOM 813 C C . ASP A 1 99 ? -7.080 -11.349 8.120 1.00 88.19 99 ASP A C 1
ATOM 815 O O . ASP A 1 99 ? -7.314 -10.583 9.051 1.00 88.19 99 ASP A O 1
ATOM 819 N N . GLU A 1 100 ? -5.853 -11.448 7.601 1.00 86.56 100 GLU A N 1
ATOM 820 C CA . GLU A 1 100 ? -4.715 -10.681 8.102 1.00 86.56 100 GLU A CA 1
ATOM 821 C C . GLU A 1 100 ? -4.937 -9.168 7.990 1.00 86.56 100 GLU A C 1
ATOM 823 O O . GLU A 1 100 ? -4.411 -8.416 8.807 1.00 86.56 100 GLU A O 1
ATOM 828 N N . LEU A 1 101 ? -5.748 -8.686 7.044 1.00 84.88 101 LEU A N 1
ATOM 829 C CA . LEU A 1 101 ? -6.088 -7.262 6.965 1.00 84.88 101 LEU A CA 1
ATOM 830 C C . LEU A 1 101 ? -6.974 -6.803 8.130 1.00 84.88 101 LEU A C 1
ATOM 832 O O . LEU A 1 101 ? -6.923 -5.632 8.511 1.00 84.88 101 LEU A O 1
ATOM 836 N N . PHE A 1 102 ? -7.762 -7.717 8.699 1.00 78.94 102 PHE A N 1
ATOM 837 C CA . PHE A 1 102 ? -8.817 -7.425 9.671 1.00 78.94 102 PHE A CA 1
ATOM 838 C C . PHE A 1 102 ? -8.570 -8.028 11.053 1.00 78.94 102 PHE A C 1
ATOM 840 O O . PHE A 1 102 ? -9.338 -7.747 11.974 1.00 78.94 102 PHE A O 1
ATOM 847 N N . ASP A 1 103 ? -7.512 -8.825 11.228 1.00 68.69 103 ASP A N 1
ATOM 848 C CA . ASP A 1 103 ? -7.147 -9.381 12.526 1.00 68.69 103 ASP A CA 1
ATOM 849 C C . ASP A 1 103 ? -6.587 -8.267 13.426 1.00 68.69 103 ASP A C 1
ATOM 851 O O . ASP A 1 103 ? -5.388 -7.975 13.479 1.00 68.69 103 ASP A O 1
ATOM 855 N N . LEU A 1 104 ? -7.518 -7.580 14.091 1.00 55.97 104 LEU A N 1
ATOM 856 C CA . LEU A 1 104 ? -7.298 -6.479 15.027 1.00 55.97 104 LEU A CA 1
ATOM 857 C C . LEU A 1 104 ? -6.901 -6.974 16.429 1.00 55.97 104 LEU A C 1
ATOM 859 O O . LEU A 1 104 ? -6.790 -6.167 17.351 1.00 55.97 104 LEU A O 1
ATOM 863 N N . LYS A 1 105 ? -6.639 -8.278 16.618 1.00 51.38 105 LYS A N 1
ATOM 864 C CA . LYS A 1 105 ? -6.269 -8.871 17.919 1.00 51.38 105 LYS A CA 1
ATOM 865 C C . LYS A 1 105 ? -4.933 -8.385 18.506 1.00 51.38 105 LYS A C 1
ATOM 867 O O . LYS A 1 105 ? -4.544 -8.859 19.567 1.00 51.38 105 LYS A O 1
ATOM 872 N N . GLN A 1 106 ? -4.236 -7.448 17.862 1.00 47.12 106 GLN A N 1
ATOM 873 C CA . GLN A 1 106 ? -2.969 -6.885 18.349 1.00 47.12 106 GLN A CA 1
ATOM 874 C C . GLN A 1 106 ? -3.032 -5.412 18.789 1.00 47.12 106 GLN A C 1
ATOM 876 O O . GLN A 1 106 ? -1.988 -4.827 19.060 1.00 47.12 106 GLN A O 1
ATOM 881 N N . VAL A 1 107 ? -4.216 -4.800 18.912 1.00 41.28 107 VAL A N 1
ATOM 882 C CA . VAL A 1 107 ? -4.332 -3.413 19.409 1.00 41.28 107 VAL A CA 1
ATOM 883 C C . VAL A 1 107 ? -5.188 -3.349 20.673 1.00 41.28 107 VAL A C 1
ATOM 885 O O . VAL A 1 107 ? -6.282 -2.800 20.654 1.00 41.28 107 VAL A O 1
ATOM 888 N N . ILE A 1 108 ? -4.689 -3.924 21.772 1.00 34.31 108 ILE A N 1
ATOM 889 C CA . ILE A 1 108 ? -5.108 -3.576 23.141 1.00 34.31 108 ILE A CA 1
ATOM 890 C C . ILE A 1 108 ? -3.901 -3.751 24.084 1.00 34.31 108 ILE A C 1
ATOM 892 O O . ILE A 1 108 ? -3.453 -4.882 24.277 1.00 34.31 108 ILE A O 1
ATOM 896 N N . PRO A 1 109 ? -3.365 -2.677 24.682 1.00 37.72 109 PRO A N 1
ATOM 897 C CA . PRO A 1 109 ? -3.036 -2.642 26.099 1.00 37.72 109 PRO A CA 1
ATOM 898 C C . PRO A 1 109 ? -4.260 -2.257 26.940 1.00 37.72 109 PRO A C 1
ATOM 900 O O . PRO A 1 109 ? -5.004 -1.337 26.526 1.00 37.72 109 PRO A O 1
#

Foldseek 3Di:
DVVCCVPQVFDKDFLFWDDWDPDFFFDPPDPDTDGDIDTDTLIDTPDPRPGDADPDDPPDDPDVPDDHHHDDDLVRQDLVVDDGPVVSVSNVVCNVPVCVSVPSVPPDD

Secondary structure (DSSP, 8-state):
-HHHHHHHS--EEEEEEEEE--S--B-SS-SS--B---EEEEEEESSS--S-B-SSTT-S---TT---B----GGG--GGG--SHHHHHHHHHHHH-GGGGT--TT---

pLDDT: mean 82.55, std 16.59, range [34.31, 97.88]

Mean predicted aligned error: 7.83 Å

Nearest PDB structures (foldseek):
  6skg-assembly1_Am  TM=2.457E-01  e=4.970E+00  Thermococcus kodakarensis
  6fyx-assembly1_U  TM=2.373E-01  e=7.793E+00  Kluyveromyces lactis NRRL Y-1140
  6tmf-assembly1_M  TM=2.373E-01  e=8.862E+00  Thermococcus celer Vu 13 = JCM 8558

Sequence (109 aa):
RRECREELGQEIEIIKHYYTTDYFQPSLSLPVASQLISIYYVARLISPPAFPASMKRFDFEPVDQAQAFRWVALQDLSVNNFTLPVDRKVVEMILRNPDELFDLKQVIP

Radius of gyration: 15.83 Å; Cα contacts (8 Å, |Δi|>4): 118; chains: 1; bounding box: 37×32×46 Å